Protein AF-A0A4D6L1R6-F1 (afdb_monomer_lite)

Secondary structure (DSSP, 8-state):
----SS--PPP-HHHHHHHHHHHTT---SSS-----SS-----HHHHHHTTEEEETTEEEE---S-HHHHHHHHHHHHHHHHHHHHHHHHHHHHHHHHHHHHHHHHHHHHHHHHHHHHHHHHHHHHHHHHHHHHHHHT-

Organism: Vigna unguiculata (NCBI:txid3917)

Sequence (139 aa):
MLRSKGGDAPLPYGILITRIMQYSGVDLSVDASTTIGLRQQFSTNSLKKLNIVNVNGVWQHAHANEHDQDMQITMHGLEHMDGRMQQIEENVHRVEQNVHRMEENFSHLTIDMNRRFDEVNFNVNEILHKLDNIQHSSH

Structure (mmCIF, N/CA/C/O backbone):
data_AF-A0A4D6L1R6-F1
#
_entry.id   AF-A0A4D6L1R6-F1
#
loop_
_atom_site.group_PDB
_atom_site.id
_atom_site.type_symbol
_atom_site.label_atom_id
_atom_site.label_alt_id
_atom_site.label_comp_id
_atom_site.label_asym_id
_atom_site.label_entity_id
_atom_site.label_seq_id
_atom_site.pdbx_PDB_ins_code
_atom_site.Cartn_x
_atom_site.Cartn_y
_atom_site.Cartn_z
_atom_site.occupancy
_atom_site.B_iso_or_equiv
_atom_site.auth_seq_id
_atom_site.auth_comp_id
_atom_site.auth_asym_id
_atom_site.auth_atom_id
_atom_site.pdbx_PDB_model_num
ATOM 1 N N . MET A 1 1 ? 23.065 -12.913 -26.951 1.00 36.59 1 MET A N 1
ATOM 2 C CA . MET A 1 1 ? 23.363 -13.963 -27.952 1.00 36.59 1 MET A CA 1
ATOM 3 C C . MET A 1 1 ? 23.960 -13.302 -29.191 1.00 36.59 1 MET A C 1
ATOM 5 O O . MET A 1 1 ? 23.356 -12.387 -29.721 1.00 36.59 1 MET A O 1
ATOM 9 N N . LEU A 1 2 ? 25.215 -13.627 -29.514 1.00 33.69 2 LEU A N 1
ATOM 10 C CA . LEU A 1 2 ? 25.613 -14.366 -30.731 1.00 33.69 2 LEU A CA 1
ATOM 11 C C . LEU A 1 2 ? 26.122 -13.451 -31.858 1.00 33.69 2 LEU A C 1
ATOM 13 O O . LEU A 1 2 ? 25.349 -12.845 -32.588 1.00 33.69 2 LEU A O 1
ATOM 17 N N . ARG A 1 3 ? 27.450 -13.406 -32.022 1.00 32.56 3 ARG A N 1
ATOM 18 C CA . ARG A 1 3 ? 28.085 -13.032 -33.293 1.00 32.56 3 ARG A CA 1
ATOM 19 C C . ARG A 1 3 ? 27.982 -14.239 -34.226 1.00 32.56 3 ARG A C 1
ATOM 21 O O . ARG A 1 3 ? 28.414 -15.326 -33.838 1.00 32.56 3 ARG A O 1
ATOM 28 N N . SER A 1 4 ? 27.439 -14.071 -35.430 1.00 38.44 4 SER A N 1
ATOM 29 C CA . SER A 1 4 ? 27.563 -15.092 -36.471 1.00 38.44 4 SER A CA 1
ATOM 30 C C . SER A 1 4 ? 29.025 -15.161 -36.900 1.00 38.44 4 SER A C 1
ATOM 32 O O . SER A 1 4 ? 29.608 -14.207 -37.413 1.00 38.44 4 SER A O 1
ATOM 34 N N . LYS A 1 5 ? 29.639 -16.297 -36.591 1.00 46.66 5 LYS A N 1
ATOM 35 C CA . LYS A 1 5 ? 31.017 -16.626 -36.926 1.00 46.66 5 LYS A CA 1
ATOM 36 C C . LYS A 1 5 ? 31.056 -16.939 -38.428 1.00 46.66 5 LYS A C 1
ATOM 38 O O . LYS A 1 5 ? 30.717 -18.045 -38.824 1.00 46.66 5 LYS A O 1
ATOM 43 N N . GLY A 1 6 ? 31.441 -15.957 -39.240 1.00 51.19 6 GLY A N 1
ATOM 44 C CA . GLY A 1 6 ? 31.724 -16.133 -40.667 1.00 51.19 6 GLY A CA 1
ATOM 45 C C . GLY A 1 6 ? 30.634 -15.600 -41.597 1.00 51.19 6 GLY A C 1
ATOM 46 O O . GLY A 1 6 ? 29.503 -16.074 -41.577 1.00 51.19 6 GLY A O 1
ATOM 47 N N . GLY A 1 7 ? 31.016 -14.642 -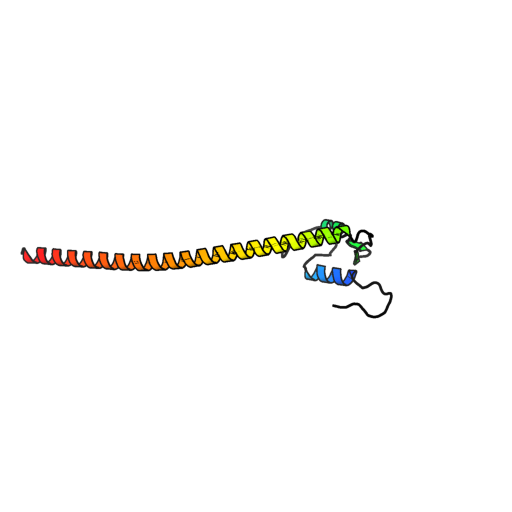42.440 1.00 40.47 7 GLY A N 1
ATOM 48 C CA . GLY A 1 7 ? 30.218 -14.132 -43.552 1.00 40.47 7 GLY A CA 1
ATOM 49 C C . GLY A 1 7 ? 29.990 -12.628 -43.454 1.00 40.47 7 GLY A C 1
ATOM 50 O O . GLY A 1 7 ? 29.364 -12.171 -42.503 1.00 40.47 7 GLY A O 1
ATOM 51 N N . ASP A 1 8 ? 30.456 -11.891 -44.465 1.00 45.09 8 ASP A N 1
ATOM 52 C CA . ASP A 1 8 ? 30.180 -10.469 -44.759 1.00 45.09 8 ASP A CA 1
ATOM 53 C C . ASP A 1 8 ? 28.687 -10.204 -45.076 1.00 45.09 8 ASP A C 1
ATOM 55 O O . ASP A 1 8 ? 28.325 -9.442 -45.970 1.00 45.09 8 ASP A O 1
ATOM 59 N N . ALA A 1 9 ? 27.775 -10.865 -44.366 1.00 45.84 9 ALA A N 1
ATOM 60 C CA . ALA A 1 9 ? 26.362 -10.546 -44.409 1.00 45.84 9 ALA A CA 1
ATOM 61 C C . ALA A 1 9 ? 26.090 -9.480 -43.338 1.00 45.84 9 ALA A C 1
ATOM 63 O O . ALA A 1 9 ? 26.457 -9.700 -42.177 1.00 45.84 9 ALA A O 1
ATOM 64 N N . PRO A 1 10 ? 25.450 -8.342 -43.677 1.00 47.75 10 PRO A N 1
ATOM 65 C CA . PRO A 1 10 ? 25.035 -7.378 -42.673 1.00 47.75 10 PRO A CA 1
ATOM 66 C C . PRO A 1 10 ? 24.168 -8.117 -41.660 1.00 47.75 10 PRO A C 1
ATOM 68 O O . PRO A 1 10 ? 23.144 -8.715 -42.003 1.00 47.75 10 PRO A O 1
ATOM 71 N N . LEU A 1 11 ? 24.638 -8.137 -40.413 1.00 49.25 11 LEU A N 1
ATOM 72 C CA . LEU A 1 11 ? 23.922 -8.733 -39.295 1.00 49.25 11 LEU A CA 1
ATOM 73 C C . LEU A 1 11 ? 22.481 -8.203 -39.334 1.00 49.25 11 LEU A C 1
ATOM 75 O O . LEU A 1 11 ? 22.288 -6.999 -39.532 1.00 49.25 11 LEU A O 1
ATOM 79 N N . PRO A 1 12 ? 21.461 -9.068 -39.190 1.00 56.66 12 PRO A N 1
ATOM 80 C CA . PRO A 1 12 ? 20.067 -8.730 -39.460 1.00 56.66 12 PRO A CA 1
ATOM 81 C C . PRO A 1 12 ? 19.473 -7.923 -38.299 1.00 56.66 12 PRO A C 1
ATOM 83 O O . PRO A 1 12 ? 18.382 -8.212 -37.809 1.00 56.66 12 PRO A O 1
ATOM 86 N N . TYR A 1 13 ? 20.204 -6.910 -37.830 1.00 54.31 13 TYR A N 1
ATOM 87 C CA . TYR A 1 13 ? 19.809 -6.000 -36.770 1.00 54.31 13 TYR A CA 1
ATOM 88 C C . TYR A 1 13 ? 18.456 -5.381 -37.083 1.00 54.31 13 TYR A C 1
ATOM 90 O O . TYR A 1 13 ? 17.628 -5.313 -36.191 1.00 54.31 13 TYR A O 1
ATOM 98 N N . GLY A 1 14 ? 18.168 -5.054 -38.347 1.00 57.28 14 GLY A N 1
ATOM 99 C CA . GLY A 1 14 ? 16.843 -4.565 -38.732 1.00 57.28 14 GLY A CA 1
ATOM 100 C C . GLY A 1 14 ? 15.715 -5.553 -38.418 1.00 57.28 14 GLY A C 1
ATOM 101 O O . GLY A 1 14 ? 14.673 -5.156 -37.904 1.00 57.28 14 GLY A O 1
ATOM 102 N N . ILE A 1 15 ? 15.934 -6.856 -38.619 1.00 59.12 15 ILE A N 1
ATOM 103 C CA . ILE A 1 15 ? 14.951 -7.902 -38.287 1.00 59.12 15 ILE A CA 1
ATOM 104 C C . ILE A 1 15 ? 14.856 -8.094 -36.770 1.00 59.12 15 ILE A C 1
ATOM 106 O O . ILE A 1 15 ? 13.754 -8.217 -36.237 1.00 59.12 15 ILE A O 1
ATOM 110 N N . LEU A 1 16 ? 15.991 -8.094 -36.066 1.00 61.84 16 LEU A N 1
ATOM 111 C CA . LEU A 1 16 ? 16.026 -8.239 -34.609 1.00 61.84 16 LEU A CA 1
ATOM 112 C C . LEU A 1 16 ? 15.333 -7.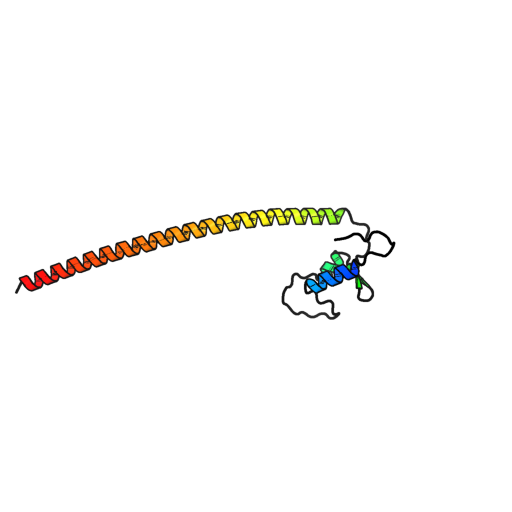059 -33.912 1.00 61.84 16 LEU A C 1
ATOM 114 O O . LEU A 1 16 ? 14.493 -7.267 -33.043 1.00 61.84 16 LEU A O 1
ATOM 118 N N . ILE A 1 17 ? 15.634 -5.835 -34.343 1.00 63.53 17 ILE A N 1
ATOM 119 C CA . ILE A 1 17 ? 15.022 -4.594 -33.866 1.00 63.53 17 ILE A CA 1
ATOM 120 C C . ILE A 1 17 ? 13.519 -4.619 -34.152 1.00 63.53 17 ILE A C 1
ATOM 122 O O . ILE A 1 17 ? 12.731 -4.381 -33.245 1.00 63.53 17 ILE A O 1
ATOM 126 N N . THR A 1 18 ? 13.111 -5.008 -35.365 1.00 59.59 18 THR A N 1
ATOM 127 C CA . THR A 1 18 ? 11.691 -5.159 -35.728 1.00 59.59 18 THR A CA 1
ATOM 128 C C . THR A 1 18 ? 10.978 -6.163 -34.815 1.00 59.59 18 THR A C 1
ATOM 130 O O . THR A 1 18 ? 9.875 -5.895 -34.345 1.00 59.59 18 THR A O 1
ATOM 133 N N . ARG A 1 19 ? 11.608 -7.304 -34.508 1.00 56.22 19 ARG A N 1
ATOM 134 C CA . ARG A 1 19 ? 11.045 -8.323 -33.606 1.00 56.22 19 ARG A CA 1
ATOM 135 C C . ARG A 1 19 ? 10.954 -7.852 -32.157 1.00 56.22 19 ARG A C 1
ATOM 137 O O . ARG A 1 19 ? 9.948 -8.132 -31.514 1.00 56.22 19 ARG A O 1
ATOM 144 N N . ILE A 1 20 ? 11.960 -7.133 -31.659 1.00 64.31 20 ILE A N 1
ATOM 145 C CA . ILE A 1 20 ? 11.933 -6.529 -30.319 1.00 64.31 20 ILE A CA 1
ATOM 146 C C . ILE A 1 20 ? 10.820 -5.477 -30.251 1.00 64.31 20 ILE A C 1
ATOM 148 O O . ILE A 1 20 ? 10.029 -5.500 -29.320 1.00 64.31 20 ILE A O 1
ATOM 152 N N . MET A 1 21 ? 10.689 -4.623 -31.269 1.00 63.38 21 MET A N 1
ATOM 153 C CA . MET A 1 21 ? 9.622 -3.620 -31.361 1.00 63.38 21 MET A CA 1
ATOM 154 C C . MET A 1 21 ? 8.225 -4.255 -31.366 1.00 63.38 21 MET A C 1
ATOM 156 O O . MET A 1 21 ? 7.365 -3.827 -30.600 1.00 63.38 21 MET A O 1
ATOM 160 N N . GLN A 1 22 ? 8.011 -5.310 -32.159 1.00 60.31 22 GLN A N 1
ATOM 161 C CA . GLN A 1 22 ? 6.756 -6.073 -32.160 1.00 60.31 22 GLN A CA 1
ATOM 162 C C . GLN A 1 22 ? 6.474 -6.721 -30.798 1.00 60.31 22 GLN A C 1
ATOM 164 O O . GLN A 1 22 ? 5.350 -6.654 -30.309 1.00 60.31 22 GLN A O 1
ATOM 169 N N . TYR A 1 23 ? 7.490 -7.320 -30.166 1.00 59.28 23 TYR A N 1
ATOM 170 C CA . TYR A 1 23 ? 7.371 -7.908 -28.829 1.00 59.28 23 TYR A CA 1
ATOM 171 C C . TYR A 1 23 ? 7.029 -6.853 -27.764 1.00 59.28 23 TYR A C 1
ATOM 173 O O . TYR A 1 23 ? 6.230 -7.111 -26.869 1.00 59.28 23 TYR A O 1
ATOM 181 N N . SER A 1 24 ? 7.574 -5.643 -27.894 1.00 53.34 24 SER A N 1
ATOM 182 C CA . SER A 1 24 ? 7.280 -4.491 -27.035 1.00 53.34 24 SER A CA 1
ATOM 183 C C . SER A 1 24 ? 5.959 -3.780 -27.371 1.00 53.34 24 SER A C 1
ATOM 185 O O . SER A 1 24 ? 5.670 -2.740 -26.783 1.00 53.34 24 SER A O 1
ATOM 187 N N . GLY A 1 25 ? 5.150 -4.315 -28.295 1.00 52.91 25 GLY A N 1
ATOM 188 C CA . GLY A 1 25 ? 3.828 -3.776 -28.632 1.00 52.91 25 GLY A CA 1
ATOM 189 C C . GLY A 1 25 ? 3.853 -2.502 -29.482 1.00 52.91 25 GLY A C 1
ATOM 190 O O . GLY A 1 25 ? 2.876 -1.755 -29.492 1.00 52.91 25 GLY A O 1
ATOM 191 N N . VAL A 1 26 ? 4.960 -2.227 -30.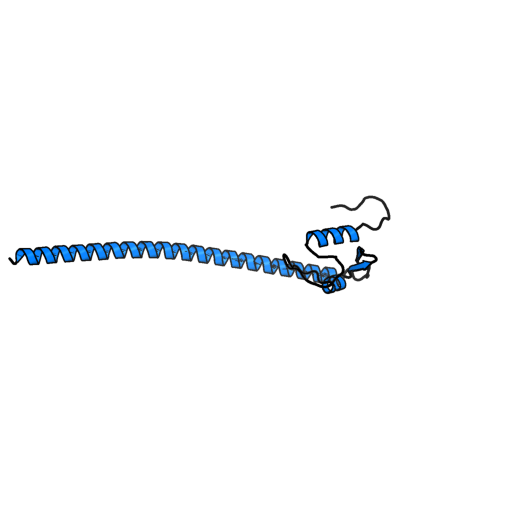178 1.00 57.00 26 VAL A N 1
ATOM 192 C CA . VAL A 1 26 ? 5.044 -1.126 -31.145 1.00 57.00 26 VAL A CA 1
ATOM 193 C C . VAL A 1 26 ? 4.281 -1.532 -32.404 1.00 57.00 26 VAL A C 1
ATOM 195 O O . VAL A 1 26 ? 4.673 -2.471 -33.098 1.00 57.00 26 VAL A O 1
ATOM 198 N N . ASP A 1 27 ? 3.196 -0.818 -32.700 1.00 54.94 27 ASP A N 1
ATOM 199 C CA . ASP A 1 27 ? 2.464 -0.978 -33.954 1.00 54.94 27 ASP A CA 1
ATOM 200 C C . ASP A 1 27 ? 3.281 -0.371 -35.102 1.00 54.94 27 ASP A C 1
ATOM 202 O O . ASP A 1 27 ? 3.540 0.833 -35.143 1.00 54.94 27 ASP A O 1
ATOM 206 N N . LEU A 1 28 ? 3.758 -1.242 -35.991 1.00 59.44 28 LEU A N 1
ATOM 207 C CA . LEU A 1 28 ? 4.570 -0.891 -37.157 1.00 59.44 28 LEU A CA 1
ATOM 208 C C . LEU A 1 28 ? 3.719 -0.752 -38.423 1.00 59.44 28 LEU A C 1
ATOM 210 O O . LEU A 1 28 ? 4.277 -0.536 -39.503 1.00 59.44 28 LEU A O 1
ATOM 214 N N . SER A 1 29 ? 2.395 -0.915 -38.315 1.00 53.47 29 SER A N 1
ATOM 215 C CA . SER A 1 29 ? 1.502 -0.627 -39.424 1.00 53.47 29 SER A CA 1
ATOM 216 C C . SER A 1 29 ? 1.558 0.873 -39.704 1.00 53.47 29 SER A C 1
ATOM 218 O O . SER A 1 29 ? 1.486 1.720 -38.813 1.00 53.47 29 SER A O 1
ATOM 220 N N . VAL A 1 30 ? 1.829 1.203 -40.961 1.00 52.31 30 VAL A N 1
ATOM 221 C CA . VAL A 1 30 ? 1.896 2.582 -41.430 1.00 52.31 30 VAL A CA 1
ATOM 222 C C . VAL A 1 30 ? 0.468 3.114 -41.459 1.00 52.31 30 VAL A C 1
ATOM 224 O O . VAL A 1 30 ? -0.162 3.091 -42.505 1.00 52.31 30 VAL A O 1
ATOM 227 N N . ASP A 1 31 ? -0.056 3.546 -40.315 1.00 39.53 31 ASP A N 1
ATOM 228 C CA . ASP A 1 31 ? -0.928 4.711 -40.259 1.00 39.53 31 ASP A CA 1
ATOM 229 C C . ASP A 1 31 ? -1.064 5.272 -38.841 1.00 39.53 31 ASP A C 1
ATOM 231 O O . ASP A 1 31 ? -1.080 4.575 -37.826 1.00 39.53 31 ASP A O 1
ATOM 235 N N . ALA A 1 32 ? -1.112 6.592 -38.774 1.00 48.69 32 ALA A N 1
ATOM 236 C CA . ALA A 1 32 ? -1.054 7.349 -37.543 1.00 48.69 32 ALA A CA 1
ATOM 237 C C . ALA A 1 32 ? -2.399 7.343 -36.790 1.00 48.69 32 ALA A C 1
ATOM 239 O O . ALA A 1 32 ? -3.119 8.328 -36.863 1.00 48.69 32 ALA A O 1
ATOM 240 N N . SER A 1 33 ? -2.719 6.315 -35.992 1.00 38.59 33 SER A N 1
ATOM 241 C CA . SER A 1 33 ? -3.638 6.478 -34.843 1.00 38.59 33 SER A CA 1
ATOM 242 C C . SER A 1 33 ? -3.676 5.279 -33.877 1.00 38.59 33 SER A C 1
ATOM 244 O O . SER A 1 33 ? -4.385 4.306 -34.084 1.00 38.59 33 SER A O 1
ATOM 246 N N . THR A 1 34 ? -2.968 5.423 -32.757 1.00 46.81 34 THR A N 1
ATOM 247 C CA . THR A 1 34 ? -3.425 5.142 -31.378 1.00 46.81 34 THR A CA 1
ATOM 248 C C . THR A 1 34 ? -4.344 3.931 -31.082 1.00 46.81 34 THR A C 1
ATOM 250 O O . THR A 1 34 ? -5.552 4.073 -31.173 1.00 46.81 34 THR A O 1
ATOM 253 N N . THR A 1 35 ? -3.812 2.897 -30.406 1.00 38.00 35 THR A N 1
ATOM 254 C CA . THR A 1 35 ? -4.494 2.113 -29.328 1.00 38.00 35 THR A CA 1
ATOM 255 C C . THR A 1 35 ? -3.429 1.430 -28.445 1.00 38.00 35 THR A C 1
ATOM 257 O O . THR A 1 35 ? -2.798 0.477 -28.870 1.00 38.00 35 THR A O 1
ATOM 260 N N . ILE A 1 36 ? -2.901 2.058 -27.383 1.00 46.66 36 ILE A N 1
ATOM 261 C CA . ILE A 1 36 ? -3.327 1.982 -25.959 1.00 46.66 36 ILE A CA 1
ATOM 262 C C . ILE A 1 36 ? -3.302 0.546 -25.393 1.00 46.66 36 ILE A C 1
ATOM 264 O O . ILE A 1 36 ? -4.163 -0.261 -25.710 1.00 46.66 36 ILE A O 1
ATOM 268 N N . GLY A 1 37 ? -2.333 0.281 -24.503 1.00 38.22 37 GLY A N 1
ATOM 269 C CA . GLY A 1 37 ? -2.253 -0.932 -23.675 1.00 38.22 37 GLY A CA 1
ATOM 270 C C . GLY A 1 37 ? -0.996 -0.997 -22.794 1.00 38.22 37 GLY A C 1
ATOM 271 O O . GLY A 1 37 ? -1.105 -1.097 -21.581 1.00 38.22 37 GLY A O 1
ATOM 272 N N . LEU A 1 38 ? 0.199 -0.836 -23.376 1.00 40.38 38 LEU A N 1
ATOM 273 C CA . LEU A 1 38 ? 1.489 -0.822 -22.657 1.00 40.38 38 LEU A CA 1
ATOM 274 C C . LEU A 1 38 ? 2.439 0.207 -23.294 1.00 40.38 38 LEU A C 1
ATOM 276 O O . LEU A 1 38 ? 3.460 -0.112 -23.892 1.00 40.38 38 LEU A O 1
ATOM 280 N N . ARG A 1 39 ? 2.049 1.483 -23.238 1.00 41.97 39 ARG A N 1
ATOM 281 C CA . ARG A 1 39 ? 2.745 2.603 -23.893 1.00 41.97 39 ARG A CA 1
ATOM 282 C C . ARG A 1 39 ? 4.052 2.985 -23.170 1.00 41.97 39 ARG A C 1
ATOM 284 O O . ARG A 1 39 ? 4.127 4.066 -22.596 1.00 41.97 39 ARG A O 1
ATOM 291 N N . GLN A 1 40 ? 5.107 2.175 -23.265 1.00 45.72 40 GLN A N 1
ATOM 292 C CA . GLN A 1 40 ? 6.471 2.725 -23.263 1.00 45.72 40 GLN A CA 1
ATOM 293 C C . GLN A 1 40 ? 6.797 3.136 -24.704 1.00 45.72 40 GLN A C 1
ATOM 295 O O . GLN A 1 40 ? 7.173 2.337 -25.555 1.00 45.72 40 GLN A O 1
ATOM 300 N N . GLN A 1 41 ? 6.479 4.394 -25.008 1.00 48.09 41 GLN A N 1
ATOM 301 C CA . GLN A 1 41 ? 6.385 4.927 -26.363 1.00 48.09 41 GLN A CA 1
ATOM 302 C C . GLN A 1 41 ? 7.764 5.144 -27.002 1.00 48.09 41 GLN A C 1
ATOM 304 O O . GLN A 1 41 ? 8.383 6.193 -26.818 1.00 48.09 41 GLN A O 1
ATOM 309 N N . PHE A 1 42 ? 8.196 4.230 -27.868 1.00 51.00 42 PHE A N 1
ATOM 310 C CA . PHE A 1 42 ? 9.126 4.596 -28.935 1.00 51.00 42 PHE A CA 1
ATOM 311 C C . PHE A 1 42 ? 8.340 5.325 -30.030 1.00 51.00 42 PHE A C 1
ATOM 313 O O . PHE A 1 42 ? 7.839 4.728 -30.976 1.00 51.00 42 PHE A O 1
ATOM 320 N N . SER A 1 43 ? 8.170 6.639 -29.867 1.00 58.97 43 SER A N 1
ATOM 321 C CA . SER A 1 43 ? 7.656 7.506 -30.932 1.00 58.97 43 SER A CA 1
ATOM 322 C C . SER A 1 43 ? 8.589 7.440 -32.146 1.00 58.97 43 SER A C 1
ATOM 324 O O . SER A 1 43 ? 9.801 7.316 -31.982 1.00 58.97 43 SER A O 1
ATOM 326 N N . THR A 1 44 ? 8.070 7.628 -33.362 1.00 58.31 44 THR A N 1
ATOM 327 C CA . THR A 1 44 ? 8.898 7.851 -34.564 1.00 58.31 44 THR A CA 1
ATOM 328 C C . THR A 1 44 ? 9.916 8.981 -34.368 1.00 58.31 44 THR A C 1
ATOM 330 O O . THR A 1 44 ? 11.006 8.935 -34.931 1.00 58.31 44 THR A O 1
ATOM 333 N N . ASN A 1 45 ? 9.614 9.956 -33.505 1.00 56.03 45 ASN A N 1
ATOM 334 C CA . ASN A 1 45 ? 10.552 11.002 -33.101 1.00 56.03 45 ASN A CA 1
ATOM 335 C C . ASN A 1 45 ? 11.692 10.465 -32.222 1.00 56.03 45 ASN A C 1
ATOM 337 O O . ASN A 1 45 ? 12.835 10.881 -32.387 1.00 56.03 45 ASN A O 1
ATOM 341 N N . SER A 1 46 ? 11.407 9.522 -31.321 1.00 60.72 46 SER A N 1
ATOM 342 C CA . SER A 1 46 ? 12.426 8.808 -30.539 1.00 60.72 46 SER A CA 1
ATOM 343 C C . SER A 1 46 ? 13.280 7.906 -31.435 1.00 60.72 46 SER A C 1
ATOM 345 O O . SER A 1 46 ? 14.486 7.825 -31.239 1.00 60.72 46 SER A O 1
ATOM 347 N N . LEU A 1 47 ? 12.682 7.289 -32.460 1.00 64.56 47 LEU A N 1
ATOM 348 C CA . LEU A 1 47 ? 13.404 6.470 -33.440 1.00 64.56 47 LEU A CA 1
ATOM 349 C C . LEU A 1 47 ? 14.346 7.306 -34.312 1.00 64.56 47 LEU A C 1
ATOM 351 O O . LEU A 1 47 ? 15.490 6.914 -34.510 1.00 64.56 47 LEU A O 1
ATOM 355 N N . LYS A 1 48 ? 13.913 8.497 -34.747 1.00 63.50 48 LYS A N 1
ATOM 356 C CA . LYS A 1 48 ? 14.785 9.460 -35.440 1.00 63.50 48 LYS A CA 1
ATOM 357 C C . LYS A 1 48 ? 15.961 9.910 -34.572 1.00 63.50 48 LYS A C 1
ATOM 359 O O . LYS A 1 48 ? 17.067 10.010 -35.086 1.00 63.50 48 LYS A O 1
ATOM 364 N N . LYS A 1 49 ? 15.743 10.143 -33.269 1.00 61.81 49 LYS A N 1
ATOM 365 C CA . LYS A 1 49 ? 16.825 10.468 -32.317 1.00 61.81 49 LYS A CA 1
ATOM 366 C C . LYS A 1 49 ? 17.840 9.333 -32.163 1.00 61.81 49 LYS A C 1
ATOM 368 O O . LYS A 1 49 ? 19.010 9.607 -31.966 1.00 61.81 49 LYS A O 1
ATOM 373 N N . LEU A 1 50 ? 17.398 8.083 -32.289 1.00 62.97 50 LEU A N 1
ATOM 374 C CA . LEU A 1 50 ? 18.258 6.894 -32.291 1.00 62.97 50 LEU A CA 1
ATOM 375 C C . LEU A 1 50 ? 18.824 6.566 -33.684 1.00 62.97 50 LEU A C 1
ATOM 377 O O . LEU A 1 50 ? 19.351 5.479 -33.893 1.00 62.97 50 LEU A O 1
ATOM 381 N N . ASN A 1 51 ? 18.661 7.471 -34.653 1.00 66.88 51 ASN A N 1
ATOM 382 C CA . ASN A 1 51 ? 19.077 7.300 -36.041 1.00 66.88 51 ASN A CA 1
ATOM 383 C C . ASN A 1 51 ? 18.514 6.034 -36.723 1.00 66.88 51 ASN A C 1
ATOM 385 O O . ASN A 1 51 ? 19.140 5.450 -37.607 1.00 66.88 51 ASN A O 1
ATOM 389 N N . ILE A 1 52 ? 17.321 5.593 -36.315 1.00 69.06 52 ILE A N 1
ATOM 390 C CA . ILE A 1 52 ? 16.628 4.438 -36.889 1.00 69.06 52 ILE A CA 1
ATOM 391 C C . ILE A 1 52 ? 15.638 4.938 -37.945 1.00 69.06 52 ILE A C 1
ATOM 393 O O . ILE A 1 52 ? 14.697 5.677 -37.647 1.00 69.06 52 ILE A O 1
ATOM 397 N N . VAL A 1 53 ? 15.842 4.518 -39.191 1.00 70.31 53 VAL A N 1
ATOM 398 C CA . VAL A 1 53 ? 15.078 4.932 -40.373 1.00 70.31 53 VAL A CA 1
ATOM 399 C C . VAL A 1 53 ? 14.373 3.743 -41.016 1.00 70.31 53 VAL A C 1
ATOM 401 O O . VAL A 1 53 ? 14.884 2.628 -41.006 1.00 70.31 53 VAL A O 1
ATOM 404 N N . ASN A 1 54 ? 13.186 3.961 -41.579 1.00 64.56 54 ASN A N 1
ATOM 405 C CA . ASN A 1 54 ? 12.472 2.924 -42.319 1.00 64.56 54 ASN A CA 1
ATOM 406 C C . ASN A 1 54 ? 12.912 2.949 -43.787 1.00 64.56 54 ASN A C 1
ATOM 408 O O . ASN A 1 54 ? 12.716 3.952 -44.473 1.00 64.56 54 ASN A O 1
ATOM 412 N N . VAL A 1 55 ? 13.494 1.848 -44.258 1.00 65.25 55 VAL A N 1
ATOM 413 C CA . VAL A 1 55 ? 13.886 1.648 -45.654 1.00 65.25 55 VAL A CA 1
ATOM 414 C C . VAL A 1 55 ? 13.153 0.415 -46.170 1.00 65.25 55 VAL A C 1
ATOM 416 O O . VAL A 1 55 ? 13.402 -0.702 -45.717 1.00 65.25 55 VAL A O 1
ATOM 419 N N . ASN A 1 56 ? 12.236 0.613 -47.120 1.00 63.50 56 ASN A N 1
ATOM 420 C CA . ASN A 1 56 ? 11.444 -0.451 -47.754 1.00 63.50 56 ASN A CA 1
ATOM 421 C C . ASN A 1 56 ? 10.655 -1.332 -46.763 1.00 63.50 56 ASN A C 1
ATOM 423 O O . ASN A 1 56 ? 10.577 -2.547 -46.930 1.00 63.50 56 ASN A O 1
ATOM 427 N N . GLY A 1 57 ? 10.089 -0.736 -45.710 1.00 61.09 57 GLY A N 1
ATOM 428 C CA . GLY A 1 57 ? 9.341 -1.463 -44.678 1.00 61.09 57 GLY A CA 1
ATOM 429 C C . GLY A 1 57 ? 10.222 -2.116 -43.609 1.00 61.09 57 GLY A C 1
ATOM 430 O O . GLY A 1 57 ? 9.694 -2.735 -42.688 1.00 61.09 57 GLY A O 1
ATOM 431 N N . VAL A 1 58 ? 11.547 -1.962 -43.693 1.00 55.47 58 VAL A N 1
ATOM 432 C CA . VAL A 1 58 ? 12.513 -2.495 -42.726 1.00 55.47 58 VAL A CA 1
ATOM 433 C C . VAL A 1 58 ? 13.178 -1.339 -41.988 1.00 55.47 58 VAL A C 1
ATOM 435 O O . VAL A 1 58 ? 13.768 -0.453 -42.602 1.00 55.47 58 VAL A O 1
ATOM 438 N N . TRP A 1 59 ? 13.113 -1.350 -40.658 1.00 65.81 59 TRP A N 1
ATOM 439 C CA . TRP A 1 59 ? 13.799 -0.357 -39.834 1.00 65.81 59 TRP A CA 1
ATOM 440 C C . TRP A 1 59 ? 15.298 -0.663 -39.756 1.00 65.81 59 TRP A C 1
ATOM 442 O O . TRP A 1 59 ? 15.695 -1.775 -39.411 1.00 65.81 59 TRP A O 1
ATOM 452 N N . GLN A 1 60 ? 16.131 0.316 -40.097 1.00 64.94 60 GLN A N 1
ATOM 453 C CA . GLN A 1 60 ? 17.588 0.218 -40.163 1.00 64.94 60 GLN A CA 1
ATOM 454 C C . GLN A 1 60 ? 18.220 1.356 -39.364 1.00 64.94 60 GLN A C 1
ATOM 456 O O . GLN A 1 60 ? 17.722 2.477 -39.381 1.00 64.94 60 GLN A O 1
ATOM 461 N N . HIS A 1 61 ? 19.326 1.083 -38.677 1.00 68.38 61 HIS A N 1
ATOM 462 C CA . HIS A 1 61 ? 20.117 2.119 -38.019 1.00 68.38 61 HIS A CA 1
ATOM 463 C C . HIS A 1 61 ? 21.017 2.776 -39.070 1.00 68.38 61 HIS A C 1
ATOM 465 O O . HIS A 1 61 ? 21.898 2.114 -39.623 1.00 68.38 61 HIS A O 1
ATOM 471 N N . ALA A 1 62 ? 20.796 4.050 -39.387 1.00 61.34 62 ALA A N 1
ATOM 472 C CA . ALA A 1 62 ? 21.676 4.769 -40.294 1.00 61.34 62 ALA A CA 1
ATOM 473 C C . ALA A 1 62 ? 23.056 4.895 -39.627 1.00 61.34 62 ALA A C 1
ATOM 475 O O . ALA A 1 62 ? 23.183 5.257 -38.456 1.00 61.34 62 ALA A O 1
ATOM 476 N N . HIS A 1 63 ? 24.113 4.508 -40.335 1.00 59.56 63 HIS A N 1
ATOM 477 C CA . HIS A 1 63 ? 25.476 4.661 -39.838 1.00 59.56 63 HIS A CA 1
ATOM 478 C C . HIS A 1 63 ? 25.843 6.150 -39.869 1.00 59.56 63 HIS A C 1
ATOM 480 O O . HIS A 1 63 ? 26.255 6.668 -40.903 1.00 59.56 63 HIS A O 1
ATOM 486 N N . ALA A 1 64 ? 25.680 6.839 -38.739 1.00 49.41 64 ALA A N 1
ATOM 487 C CA . ALA A 1 64 ? 26.351 8.105 -38.472 1.00 49.41 64 ALA A CA 1
ATOM 488 C C . ALA A 1 64 ? 27.474 7.839 -37.469 1.00 49.41 64 ALA A C 1
ATOM 490 O O . ALA A 1 64 ? 27.286 7.190 -36.440 1.00 49.41 64 ALA A O 1
ATOM 491 N N . ASN A 1 65 ? 28.662 8.290 -37.837 1.00 51.09 65 ASN A N 1
ATOM 492 C CA . ASN A 1 65 ? 29.947 7.991 -37.223 1.00 51.09 65 ASN A CA 1
ATOM 493 C C . ASN A 1 65 ? 30.177 8.814 -35.930 1.00 51.09 65 ASN A C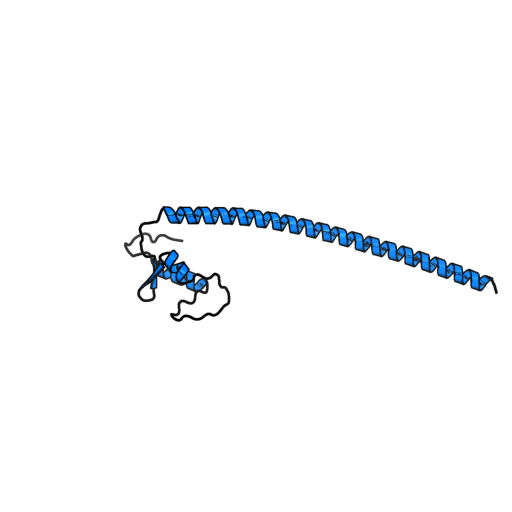 1
ATOM 495 O O . ASN A 1 65 ? 31.228 9.421 -35.765 1.00 51.09 65 ASN A O 1
ATOM 499 N N . GLU A 1 66 ? 29.190 8.858 -35.028 1.00 51.28 66 GLU A N 1
ATOM 500 C CA . GLU A 1 66 ? 29.192 9.653 -33.780 1.00 51.28 66 GLU A CA 1
ATOM 501 C C . GLU A 1 66 ? 29.090 8.754 -32.528 1.00 51.28 66 GLU A C 1
ATOM 503 O O . GLU A 1 66 ? 28.443 9.077 -31.538 1.00 51.28 66 GLU A O 1
ATOM 508 N N . HIS A 1 67 ? 29.701 7.567 -32.572 1.00 52.41 67 HIS A N 1
ATOM 509 C CA . HIS A 1 67 ? 29.499 6.523 -31.559 1.00 52.41 67 HIS A CA 1
ATOM 510 C C . HIS A 1 67 ? 30.099 6.804 -30.172 1.00 52.41 67 HIS A C 1
ATOM 512 O O . HIS A 1 67 ? 29.712 6.124 -29.227 1.00 52.41 67 HIS A O 1
ATOM 518 N N . ASP A 1 68 ? 30.978 7.793 -30.006 1.00 51.38 68 ASP A N 1
ATOM 519 C CA . ASP A 1 68 ? 31.701 7.953 -28.735 1.00 51.38 68 ASP A CA 1
ATOM 520 C C . ASP A 1 68 ? 31.031 8.926 -27.746 1.00 51.38 68 ASP A C 1
ATOM 522 O O . ASP A 1 68 ? 31.131 8.725 -26.537 1.00 51.38 68 ASP A O 1
ATOM 526 N N . GLN A 1 69 ? 30.298 9.947 -28.213 1.00 49.25 69 GLN A N 1
ATOM 527 C CA . GLN A 1 69 ? 29.677 10.943 -27.318 1.00 49.25 69 GLN A CA 1
ATOM 528 C C . GLN A 1 69 ? 28.296 10.506 -26.803 1.00 49.25 69 GLN A C 1
ATOM 530 O O . GLN A 1 69 ? 28.007 10.647 -25.613 1.00 49.25 69 GLN A O 1
ATOM 535 N N . ASP A 1 70 ? 27.469 9.886 -27.648 1.00 51.59 70 ASP A N 1
ATOM 536 C CA . ASP A 1 70 ? 26.121 9.445 -27.257 1.00 51.59 70 ASP A CA 1
ATOM 537 C C . ASP A 1 70 ? 26.133 8.219 -26.333 1.00 51.59 70 ASP A C 1
ATOM 539 O O . ASP A 1 70 ? 25.272 8.081 -25.455 1.00 51.59 70 ASP A O 1
ATOM 543 N N . MET A 1 71 ? 27.135 7.342 -26.460 1.00 52.44 71 MET A N 1
ATOM 544 C CA . MET A 1 71 ? 27.292 6.197 -25.557 1.00 52.44 71 MET A CA 1
ATOM 545 C C . MET A 1 71 ? 27.629 6.657 -24.133 1.00 52.44 71 MET A C 1
ATOM 547 O O . MET A 1 71 ? 27.130 6.078 -23.171 1.00 52.44 71 MET A O 1
ATOM 551 N N . GLN A 1 72 ? 28.404 7.737 -23.992 1.00 50.22 72 GLN A N 1
ATOM 552 C CA . GLN A 1 72 ? 28.787 8.297 -22.696 1.00 50.22 72 GLN A CA 1
ATOM 553 C C . GLN A 1 72 ? 27.611 9.005 -22.000 1.00 50.22 72 GLN A C 1
ATOM 555 O O . GLN A 1 72 ? 27.408 8.813 -20.801 1.00 50.22 72 GLN A O 1
ATOM 560 N N . ILE A 1 73 ? 26.774 9.736 -22.750 1.00 55.88 73 ILE A N 1
ATOM 561 C CA . ILE A 1 73 ? 25.536 10.348 -22.229 1.00 55.88 73 ILE A CA 1
ATOM 562 C C . ILE A 1 73 ? 24.529 9.267 -21.809 1.00 55.88 73 ILE A C 1
ATOM 564 O O . ILE A 1 73 ? 23.892 9.377 -20.760 1.00 55.88 73 ILE A O 1
ATOM 568 N N . THR A 1 74 ? 24.409 8.194 -22.595 1.00 59.75 74 THR A N 1
ATOM 569 C CA . THR A 1 74 ? 23.500 7.081 -22.287 1.00 59.75 74 THR A CA 1
ATOM 570 C C . THR A 1 74 ? 23.970 6.290 -21.063 1.00 59.75 74 THR A C 1
ATOM 572 O O . THR A 1 74 ? 23.148 5.953 -20.211 1.00 59.75 74 THR A O 1
ATOM 575 N N . MET A 1 75 ? 25.279 6.045 -20.920 1.00 59.47 75 MET A N 1
ATOM 576 C CA . MET A 1 75 ? 25.843 5.351 -19.755 1.00 59.47 75 MET A CA 1
ATOM 577 C C . MET A 1 75 ? 25.671 6.177 -18.472 1.00 59.47 75 MET A C 1
ATOM 579 O O . MET A 1 75 ? 25.154 5.665 -17.485 1.00 59.47 75 MET A O 1
ATOM 583 N N . HIS A 1 76 ? 25.968 7.481 -18.517 1.00 60.84 76 HIS A N 1
ATOM 584 C CA . HIS A 1 76 ? 25.773 8.382 -17.374 1.00 60.84 76 HIS A CA 1
ATOM 585 C C . HIS A 1 76 ? 24.284 8.545 -17.005 1.00 60.84 76 HIS A C 1
ATOM 587 O O . HIS A 1 76 ? 23.929 8.707 -15.836 1.00 60.84 76 HIS A O 1
ATOM 593 N N . GLY A 1 77 ? 23.382 8.496 -17.991 1.00 65.00 77 GLY A N 1
ATOM 594 C CA . GLY A 1 77 ? 21.938 8.478 -17.756 1.00 65.00 77 GLY A CA 1
ATOM 595 C C . GLY A 1 77 ? 21.463 7.194 -17.069 1.00 65.00 77 GLY A C 1
ATOM 596 O O . GLY A 1 77 ? 20.628 7.262 -16.167 1.00 65.00 77 GLY A O 1
ATOM 597 N N . LEU A 1 78 ? 22.010 6.038 -17.461 1.00 66.69 78 LEU A N 1
ATOM 598 C CA . LEU A 1 78 ? 21.713 4.738 -16.852 1.00 66.69 78 LEU A CA 1
ATOM 599 C C . LEU A 1 78 ? 22.243 4.641 -15.415 1.00 66.69 78 LEU A C 1
ATOM 601 O O . LEU A 1 78 ? 21.486 4.240 -14.537 1.00 66.69 78 LEU A O 1
ATOM 605 N N . GLU A 1 79 ? 23.475 5.081 -15.152 1.00 66.88 79 GLU A N 1
ATOM 606 C CA . GLU A 1 79 ? 24.055 5.125 -13.797 1.00 66.88 79 GLU A CA 1
ATOM 607 C C . GLU A 1 79 ? 23.263 6.052 -12.864 1.00 66.88 79 GLU A C 1
ATOM 609 O O . GLU A 1 79 ? 22.984 5.717 -11.713 1.00 66.88 79 GLU A O 1
ATOM 614 N N . HIS A 1 80 ? 22.825 7.208 -13.369 1.00 73.88 80 HIS A N 1
ATOM 615 C CA . HIS A 1 80 ? 21.986 8.119 -12.596 1.00 73.88 80 HIS A CA 1
ATOM 616 C C . HIS A 1 80 ? 20.592 7.533 -12.309 1.00 73.88 80 HIS A C 1
ATOM 618 O O . HIS A 1 80 ? 20.027 7.774 -11.242 1.00 73.88 80 HIS A O 1
ATOM 624 N N . MET A 1 81 ? 20.015 6.762 -13.238 1.00 72.19 81 MET A N 1
ATOM 625 C CA . MET A 1 81 ? 18.754 6.055 -12.991 1.00 72.19 81 MET A CA 1
ATOM 626 C C . MET A 1 81 ? 18.919 4.916 -11.985 1.00 72.19 81 MET A C 1
ATOM 628 O O . MET A 1 81 ? 18.046 4.767 -11.135 1.00 72.19 81 MET A O 1
ATOM 632 N N . ASP A 1 82 ? 20.028 4.178 -12.032 1.00 76.38 82 ASP A N 1
ATOM 633 C CA . ASP A 1 82 ? 20.354 3.127 -11.063 1.00 76.38 82 ASP A CA 1
ATOM 634 C C . ASP A 1 82 ? 20.491 3.702 -9.645 1.00 76.38 82 ASP A C 1
ATOM 636 O O . ASP A 1 82 ? 19.793 3.275 -8.726 1.00 76.38 82 ASP A O 1
ATOM 640 N N . GLY A 1 83 ? 21.256 4.788 -9.479 1.00 81.94 83 GLY A N 1
ATOM 641 C CA . GLY A 1 83 ? 21.373 5.469 -8.184 1.00 81.94 83 GLY A CA 1
ATOM 642 C C . GLY A 1 83 ? 20.033 5.996 -7.653 1.00 81.94 83 GLY A C 1
ATOM 643 O O . GLY A 1 83 ? 19.737 5.894 -6.461 1.00 81.94 83 GLY A O 1
ATOM 644 N N . ARG A 1 84 ? 19.167 6.514 -8.535 1.00 83.06 84 ARG A N 1
ATOM 645 C CA . ARG A 1 84 ? 17.811 6.940 -8.149 1.00 83.06 84 ARG A CA 1
ATOM 646 C C . ARG A 1 84 ? 16.904 5.766 -7.793 1.00 83.06 84 ARG A C 1
ATOM 648 O O . ARG A 1 84 ? 16.074 5.915 -6.901 1.00 83.06 84 ARG A O 1
ATOM 655 N N . MET A 1 85 ? 17.035 4.632 -8.476 1.00 83.00 85 MET A N 1
ATOM 656 C CA . MET A 1 85 ? 16.261 3.426 -8.190 1.00 83.00 85 MET A CA 1
ATOM 657 C C . MET A 1 85 ? 16.643 2.852 -6.826 1.00 83.00 85 MET A C 1
ATOM 659 O O . MET A 1 85 ? 15.754 2.637 -6.009 1.00 83.00 85 MET A O 1
ATOM 663 N N . GLN A 1 86 ? 17.939 2.762 -6.524 1.00 85.00 86 GLN A N 1
ATOM 664 C CA . GLN A 1 86 ? 18.437 2.344 -5.208 1.00 85.00 86 GLN A CA 1
ATOM 665 C C . GLN A 1 86 ? 17.929 3.263 -4.087 1.00 85.00 86 GLN A C 1
ATOM 667 O O . GLN A 1 86 ? 17.459 2.797 -3.051 1.00 85.00 86 GLN A O 1
ATOM 672 N N . GLN A 1 87 ? 17.935 4.582 -4.310 1.00 86.12 87 GLN A N 1
ATOM 673 C CA . GLN A 1 87 ? 17.393 5.534 -3.337 1.00 86.12 87 GLN A CA 1
ATOM 674 C C . GLN A 1 87 ? 15.877 5.365 -3.133 1.00 86.12 87 GLN A C 1
ATOM 676 O O . GLN A 1 87 ? 15.369 5.529 -2.021 1.00 86.12 87 GLN A O 1
ATOM 681 N N . ILE A 1 88 ? 15.128 5.070 -4.199 1.00 88.94 88 ILE A N 1
ATOM 682 C CA . ILE A 1 88 ? 13.690 4.794 -4.108 1.00 88.94 88 ILE A CA 1
ATOM 683 C C . ILE A 1 88 ? 13.451 3.497 -3.334 1.00 88.94 88 ILE A C 1
ATOM 685 O O . ILE A 1 88 ? 12.599 3.496 -2.452 1.00 88.94 88 ILE A O 1
ATOM 689 N N . GLU A 1 89 ? 14.211 2.438 -3.605 1.00 88.81 89 GLU A N 1
ATOM 690 C CA . GLU A 1 89 ? 14.123 1.162 -2.886 1.00 88.81 89 GLU A CA 1
ATOM 691 C C . GLU A 1 89 ? 14.386 1.341 -1.386 1.00 88.81 89 GLU A C 1
ATOM 693 O O . GLU A 1 89 ? 13.591 0.895 -0.559 1.00 88.81 89 GLU A O 1
ATOM 698 N N . GLU A 1 90 ? 15.427 2.089 -1.016 1.00 89.88 90 GLU A N 1
ATOM 699 C CA . GLU A 1 90 ? 15.721 2.396 0.387 1.00 89.88 90 GLU A CA 1
ATOM 700 C C . GLU A 1 90 ? 14.588 3.198 1.050 1.00 89.88 90 GLU A C 1
ATOM 702 O O . GLU A 1 90 ? 14.182 2.928 2.186 1.00 89.88 90 GLU A O 1
ATOM 707 N N . ASN A 1 91 ? 14.032 4.180 0.335 1.00 89.75 91 ASN A N 1
ATOM 708 C CA . ASN A 1 91 ? 12.904 4.962 0.826 1.00 89.75 91 ASN A CA 1
ATOM 709 C C . ASN A 1 91 ? 11.643 4.106 1.004 1.00 89.75 91 ASN A C 1
ATOM 711 O O . ASN A 1 91 ? 10.941 4.282 2.001 1.00 89.75 91 ASN A O 1
ATOM 715 N N . VAL A 1 92 ? 11.366 3.189 0.074 1.00 92.50 92 VAL A N 1
ATOM 716 C CA . VAL A 1 92 ? 10.237 2.253 0.150 1.00 92.50 92 VAL A CA 1
ATOM 717 C C . VAL A 1 92 ? 10.402 1.341 1.358 1.00 92.50 92 VAL A C 1
ATOM 719 O O . VAL A 1 92 ? 9.505 1.308 2.196 1.00 92.50 92 VAL A O 1
ATOM 722 N N . HIS A 1 93 ? 11.568 0.720 1.542 1.00 91.75 93 HIS A N 1
ATOM 723 C CA . HIS A 1 93 ? 11.828 -0.119 2.712 1.00 91.75 93 HIS A CA 1
ATOM 724 C C . HIS A 1 93 ? 11.677 0.636 4.034 1.00 91.75 93 HIS A C 1
ATOM 726 O O . HIS A 1 93 ? 11.108 0.117 4.997 1.00 91.75 93 HIS A O 1
ATOM 732 N N . ARG A 1 94 ? 12.128 1.894 4.098 1.00 93.31 94 ARG A N 1
ATOM 733 C CA . ARG A 1 94 ? 11.939 2.724 5.294 1.00 93.31 94 ARG A CA 1
ATOM 734 C C . ARG A 1 94 ? 10.460 3.010 5.566 1.00 93.31 94 ARG A C 1
ATOM 736 O O . ARG A 1 94 ? 10.040 3.004 6.724 1.00 93.31 94 ARG A O 1
ATOM 743 N N . VAL A 1 95 ? 9.670 3.270 4.525 1.00 93.56 95 VAL A N 1
ATOM 744 C CA . VAL A 1 95 ? 8.219 3.472 4.652 1.00 93.56 95 VAL A CA 1
ATO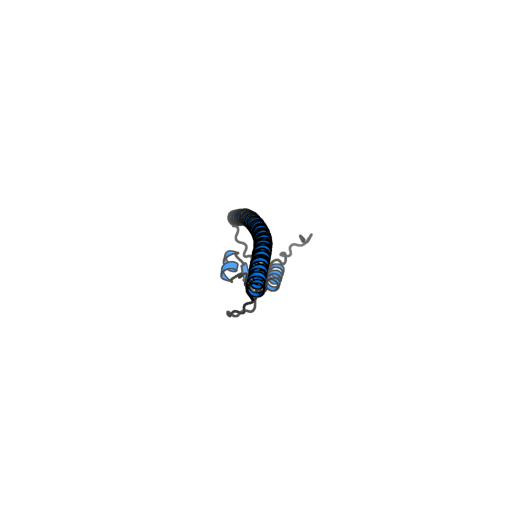M 745 C C . VAL A 1 95 ? 7.530 2.184 5.094 1.00 93.56 95 VAL A C 1
ATOM 747 O O . VAL A 1 95 ? 6.736 2.234 6.028 1.00 93.56 95 VAL A O 1
ATOM 750 N N . GLU A 1 96 ? 7.877 1.037 4.514 1.00 92.00 96 GLU A N 1
ATOM 751 C CA . GLU A 1 96 ? 7.333 -0.269 4.903 1.00 92.00 96 GLU A CA 1
ATOM 752 C C . GLU A 1 96 ? 7.577 -0.562 6.386 1.00 92.00 96 GLU A C 1
ATOM 754 O O . GLU A 1 96 ? 6.645 -0.923 7.104 1.00 92.00 96 GLU A O 1
ATOM 759 N N . GLN A 1 97 ? 8.794 -0.327 6.884 1.00 92.62 97 GLN A N 1
ATOM 760 C CA . GLN A 1 97 ? 9.116 -0.495 8.305 1.00 92.62 97 GLN A CA 1
ATOM 761 C C . GLN A 1 97 ? 8.324 0.457 9.209 1.00 92.62 97 GLN A C 1
ATOM 763 O O . GLN A 1 97 ? 7.918 0.083 10.310 1.00 92.62 97 GLN A O 1
ATOM 768 N N . ASN A 1 98 ? 8.108 1.700 8.771 1.00 92.75 98 ASN A N 1
ATOM 769 C CA . ASN A 1 98 ? 7.286 2.654 9.514 1.00 92.75 98 ASN A CA 1
ATOM 770 C C . ASN A 1 98 ? 5.824 2.205 9.583 1.00 92.75 98 ASN A C 1
ATOM 772 O O . ASN A 1 98 ? 5.223 2.299 10.651 1.00 92.75 98 ASN A O 1
ATOM 776 N N . VAL A 1 99 ? 5.278 1.703 8.472 1.00 94.31 99 VAL A N 1
ATOM 777 C CA . VAL A 1 99 ? 3.910 1.176 8.407 1.00 94.31 99 VAL A CA 1
ATOM 778 C C . VAL A 1 99 ? 3.756 -0.020 9.342 1.00 94.31 99 VAL A C 1
ATOM 780 O O . VAL A 1 99 ? 2.862 0.010 10.178 1.00 94.31 99 VAL A O 1
ATOM 783 N N . HIS A 1 100 ? 4.678 -0.987 9.308 1.00 93.44 100 HIS A N 1
ATOM 784 C CA . HIS A 1 100 ? 4.637 -2.142 10.213 1.00 93.44 100 HIS A CA 1
ATOM 785 C C . HIS A 1 100 ? 4.637 -1.715 11.689 1.00 93.44 100 HIS A C 1
ATOM 787 O O . HIS A 1 100 ? 3.805 -2.166 12.471 1.00 93.44 100 HIS A O 1
ATOM 793 N N . ARG A 1 101 ? 5.507 -0.770 12.075 1.00 94.56 101 ARG A N 1
ATOM 794 C CA . ARG A 1 101 ? 5.509 -0.229 13.447 1.00 94.56 101 ARG A CA 1
ATOM 795 C C . ARG A 1 101 ? 4.199 0.468 13.812 1.00 94.56 101 ARG A C 1
ATOM 797 O O . ARG A 1 101 ? 3.753 0.390 14.954 1.00 94.56 101 ARG A O 1
ATOM 804 N N . MET A 1 102 ? 3.589 1.191 12.873 1.00 93.06 102 MET A N 1
ATOM 805 C CA . MET A 1 102 ? 2.282 1.811 13.102 1.00 93.06 102 MET A CA 1
ATOM 806 C C . MET A 1 102 ? 1.194 0.755 13.301 1.00 93.06 102 MET A C 1
ATOM 808 O O . MET A 1 102 ? 0.387 0.901 14.214 1.00 93.06 102 MET A O 1
ATOM 812 N N . GLU A 1 103 ? 1.188 -0.307 12.499 1.00 93.50 103 GLU A N 1
ATOM 813 C CA . GLU A 1 103 ? 0.243 -1.421 12.625 1.00 93.50 103 GLU A CA 1
ATOM 814 C C . GLU A 1 103 ? 0.362 -2.119 13.986 1.00 93.50 103 GLU A C 1
ATOM 816 O O . GLU A 1 103 ? -0.651 -2.336 14.654 1.00 93.50 103 GLU A O 1
ATOM 821 N N . GLU A 1 104 ? 1.585 -2.385 14.452 1.00 93.69 104 GLU A N 1
ATOM 822 C CA . GLU A 1 104 ? 1.837 -2.931 15.793 1.00 93.69 104 GLU A CA 1
ATOM 823 C C . GLU A 1 104 ? 1.297 -2.005 16.891 1.00 93.69 104 GLU A C 1
ATOM 825 O O . GLU A 1 104 ? 0.556 -2.442 17.775 1.00 93.69 104 GLU A O 1
ATOM 830 N N . ASN A 1 105 ? 1.592 -0.704 16.805 1.00 94.19 105 ASN A N 1
ATOM 831 C CA . ASN A 1 105 ? 1.101 0.282 17.768 1.00 94.19 105 ASN A CA 1
ATOM 832 C C . ASN A 1 105 ? -0.434 0.348 17.800 1.00 94.19 105 ASN A C 1
ATOM 834 O O . ASN A 1 105 ? -1.023 0.427 18.879 1.00 94.19 105 ASN A O 1
ATOM 838 N N . PHE A 1 106 ? -1.095 0.295 16.639 1.00 96.00 106 PHE A N 1
ATOM 839 C CA . PHE A 1 106 ? -2.558 0.276 16.562 1.00 96.00 106 PHE A CA 1
ATOM 840 C C . PHE A 1 106 ? -3.155 -1.016 17.119 1.00 96.00 106 PHE A C 1
ATOM 842 O O . PHE A 1 106 ? -4.184 -0.964 17.798 1.00 96.00 106 PHE A O 1
ATOM 849 N N . SER A 1 107 ? -2.510 -2.159 16.885 1.00 94.38 107 SER A N 1
ATOM 850 C CA . SER A 1 107 ? -2.913 -3.439 17.471 1.00 94.38 107 SER A CA 1
ATOM 851 C C . SER A 1 107 ? -2.858 -3.381 19.000 1.00 94.38 107 SER A C 1
ATOM 853 O O . SER A 1 107 ? -3.849 -3.668 19.676 1.00 94.38 107 SER A O 1
ATOM 855 N N . HIS A 1 108 ? -1.747 -2.892 19.558 1.00 92.81 108 HIS A N 1
ATOM 856 C CA . HIS A 1 108 ? -1.597 -2.712 21.002 1.00 92.81 108 HIS A CA 1
ATOM 857 C C . HIS A 1 108 ? -2.618 -1.737 21.588 1.00 92.81 108 HIS A C 1
ATOM 859 O O . HIS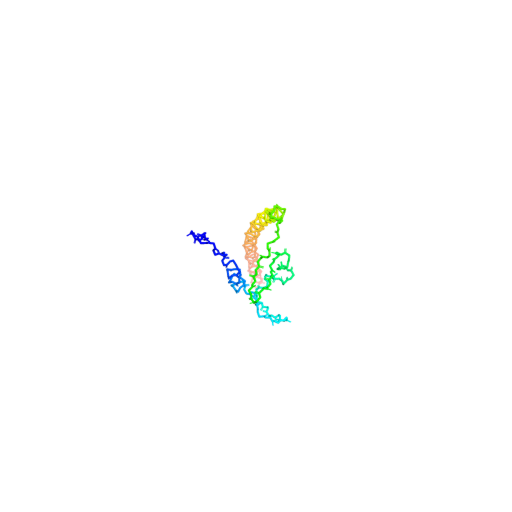 A 1 108 ? -3.227 -2.039 22.615 1.00 92.81 108 HIS A O 1
ATOM 865 N N . LEU A 1 109 ? -2.847 -0.601 20.926 1.00 95.38 109 LEU A N 1
ATOM 866 C CA . LEU A 1 109 ? -3.842 0.375 21.362 1.00 95.38 109 LEU A CA 1
ATOM 867 C C . LEU A 1 109 ? -5.251 -0.224 21.372 1.00 95.38 109 LEU A C 1
ATOM 869 O O . LEU A 1 109 ? -5.994 -0.022 22.327 1.00 95.38 109 LEU A O 1
ATOM 873 N N . THR A 1 110 ? -5.608 -0.989 20.341 1.00 94.94 110 THR A N 1
ATOM 874 C CA . THR A 1 110 ? -6.916 -1.651 20.249 1.00 94.94 110 THR A CA 1
ATOM 875 C C . THR A 1 110 ? -7.115 -2.634 21.402 1.00 94.94 110 THR A C 1
ATOM 877 O O . THR A 1 110 ? -8.170 -2.641 22.035 1.00 94.94 110 THR A O 1
ATOM 880 N N . ILE A 1 111 ? -6.089 -3.429 21.719 1.00 95.25 111 ILE A N 1
ATOM 881 C CA . ILE A 1 111 ? -6.123 -4.368 22.846 1.00 95.25 111 ILE A CA 1
ATOM 882 C C . ILE A 1 111 ? -6.286 -3.621 24.177 1.00 95.25 111 ILE A C 1
ATOM 884 O O . ILE A 1 111 ? -7.142 -3.998 24.979 1.00 95.25 111 ILE A O 1
ATOM 888 N N . ASP A 1 112 ? -5.511 -2.558 24.417 1.00 95.06 112 ASP A N 1
ATOM 889 C CA . ASP A 1 112 ? -5.607 -1.801 25.671 1.00 95.06 112 ASP A CA 1
ATOM 890 C C . ASP A 1 112 ? -6.962 -1.095 25.807 1.00 95.06 112 ASP A C 1
ATOM 892 O O . ASP A 1 112 ? -7.575 -1.135 26.873 1.00 95.06 112 ASP A O 1
ATOM 896 N N . MET A 1 113 ? -7.488 -0.525 24.719 1.00 95.69 113 MET A N 1
ATOM 897 C CA . MET A 1 113 ? -8.822 0.075 24.708 1.00 95.69 113 MET A CA 1
ATOM 898 C C . MET A 1 113 ? -9.914 -0.942 25.038 1.00 95.69 113 MET A C 1
ATOM 900 O O . MET A 1 113 ? -10.768 -0.647 25.873 1.00 95.69 113 MET A O 1
ATOM 904 N N . ASN A 1 114 ? -9.872 -2.131 24.434 1.00 95.31 114 ASN A N 1
ATOM 905 C CA . ASN A 1 114 ? -10.843 -3.188 24.721 1.00 95.31 114 ASN A CA 1
ATOM 906 C C . ASN A 1 114 ? -10.778 -3.615 26.190 1.00 95.31 114 ASN A C 1
ATOM 908 O O . ASN A 1 114 ? -11.805 -3.644 26.862 1.00 95.31 114 ASN A O 1
ATOM 912 N N . ARG A 1 115 ? -9.571 -3.827 26.728 1.00 95.19 115 ARG A N 1
ATOM 913 C CA . ARG A 1 115 ? -9.390 -4.163 28.147 1.00 95.19 115 ARG A CA 1
ATOM 914 C C . ARG A 1 115 ? -9.965 -3.084 29.067 1.00 95.19 115 ARG A C 1
ATOM 916 O O . ARG A 1 115 ? -10.669 -3.396 30.022 1.00 95.19 115 ARG A O 1
ATOM 923 N N . ARG A 1 116 ? -9.689 -1.807 28.784 1.00 95.88 116 ARG A N 1
ATOM 924 C CA . ARG A 1 116 ? -10.226 -0.689 29.578 1.00 95.88 116 ARG A CA 1
ATOM 925 C C . ARG A 1 116 ? -11.744 -0.597 29.480 1.00 95.88 116 ARG A C 1
ATOM 927 O O . ARG A 1 116 ? -12.393 -0.249 30.463 1.00 95.88 116 ARG A O 1
ATOM 934 N N . PHE A 1 117 ? -12.314 -0.903 28.319 1.00 97.31 117 PHE A N 1
ATOM 935 C CA . PHE A 1 117 ? -13.760 -0.948 28.150 1.00 97.31 117 PHE A CA 1
ATOM 936 C C . PHE A 1 117 ? -14.386 -2.072 28.981 1.00 97.31 117 PHE A C 1
ATOM 938 O O . PHE A 1 117 ? -15.376 -1.829 29.669 1.00 97.31 117 PHE A O 1
ATOM 945 N N . ASP A 1 118 ? -13.771 -3.256 29.003 1.00 95.38 118 ASP A N 1
ATOM 946 C CA . ASP A 1 118 ? -14.213 -4.373 29.843 1.00 95.38 118 ASP A CA 1
ATOM 947 C C . ASP A 1 118 ? -14.159 -4.022 31.338 1.00 95.38 118 ASP A C 1
ATOM 949 O O . ASP A 1 118 ? -15.104 -4.306 32.074 1.00 95.38 118 ASP A O 1
ATOM 953 N N . GLU A 1 119 ? -13.103 -3.334 31.790 1.00 95.31 119 GLU A N 1
ATOM 954 C CA . GLU A 1 119 ? -12.981 -2.845 33.173 1.00 95.31 119 GLU A CA 1
ATOM 955 C C . GLU A 1 119 ? -14.080 -1.838 33.533 1.00 95.31 119 GLU A C 1
ATOM 957 O O . GLU A 1 119 ? -14.695 -1.928 34.598 1.00 95.31 119 GLU A O 1
ATOM 962 N N . VAL A 1 120 ? -14.357 -0.878 32.646 1.00 96.75 120 VAL A N 1
ATOM 963 C CA . VAL A 1 120 ? -15.451 0.084 32.843 1.00 96.75 120 VAL A CA 1
ATOM 964 C C . VAL A 1 120 ? -16.791 -0.640 32.896 1.00 96.75 120 VAL A C 1
ATOM 966 O O . VAL A 1 120 ? -17.586 -0.372 33.794 1.00 96.75 120 VAL A O 1
ATOM 969 N N . ASN A 1 121 ? -17.031 -1.576 31.980 1.00 96.25 121 ASN A N 1
ATOM 970 C CA . ASN A 1 121 ? -18.267 -2.343 31.930 1.00 96.25 121 ASN A CA 1
ATOM 971 C C . ASN A 1 121 ? -18.465 -3.169 33.212 1.00 96.25 121 ASN A C 1
ATOM 973 O O . ASN A 1 121 ? -19.547 -3.164 33.798 1.00 96.25 121 ASN A O 1
ATOM 977 N N . PHE A 1 122 ? -17.403 -3.811 33.706 1.00 95.50 122 PHE A N 1
ATOM 978 C CA . PHE A 1 122 ? -17.417 -4.512 34.988 1.00 95.50 122 PHE A CA 1
ATOM 979 C C . PHE A 1 122 ? -17.781 -3.576 36.148 1.00 95.50 122 PHE A C 1
ATOM 981 O O . PHE A 1 122 ? -18.693 -3.875 36.918 1.00 95.50 122 PHE A O 1
ATOM 988 N N . ASN A 1 123 ? -17.127 -2.415 36.238 1.00 96.69 123 ASN A N 1
ATOM 989 C CA . ASN A 1 123 ? -17.386 -1.436 37.294 1.00 96.69 123 ASN A CA 1
ATOM 990 C C . ASN A 1 123 ? -18.822 -0.891 37.248 1.00 96.69 123 ASN A C 1
ATOM 992 O O . ASN A 1 123 ? -19.449 -0.711 38.291 1.00 96.69 123 ASN A O 1
ATOM 996 N N . VAL A 1 124 ? -19.360 -0.643 36.051 1.00 96.75 124 VAL A N 1
ATOM 997 C CA . VAL A 1 124 ? -20.753 -0.212 35.871 1.00 96.75 124 VAL A CA 1
ATOM 998 C C . VAL A 1 124 ? -21.715 -1.290 36.366 1.00 96.75 124 VAL A C 1
ATOM 1000 O O . VAL A 1 124 ? -22.622 -0.978 37.135 1.00 96.75 124 VAL A O 1
ATOM 1003 N N . ASN A 1 125 ? -21.491 -2.553 36.002 1.00 96.25 125 ASN A N 1
ATOM 1004 C CA . ASN A 1 125 ? -22.327 -3.665 36.460 1.00 96.25 125 ASN A CA 1
ATOM 1005 C C . ASN A 1 125 ? -22.268 -3.844 37.986 1.00 96.25 125 ASN A C 1
ATOM 1007 O O . ASN A 1 125 ? -23.300 -4.049 38.623 1.00 96.25 125 ASN A O 1
ATOM 1011 N N . GLU A 1 126 ? -21.089 -3.696 38.595 1.00 96.44 126 GLU A N 1
ATOM 1012 C CA . GLU A 1 126 ? -20.919 -3.678 40.055 1.00 96.44 126 GLU A CA 1
ATOM 1013 C C . GLU A 1 126 ? -21.745 -2.569 40.727 1.00 96.44 126 GLU A C 1
ATOM 1015 O O . GLU A 1 126 ? -22.388 -2.801 41.753 1.00 96.44 126 GLU A O 1
ATOM 1020 N N . ILE A 1 127 ? -21.728 -1.356 40.165 1.00 96.31 127 ILE A N 1
ATOM 1021 C CA . ILE A 1 127 ? -22.498 -0.220 40.687 1.00 96.31 127 ILE A CA 1
ATOM 1022 C C . ILE A 1 127 ? -23.997 -0.499 40.574 1.00 96.31 127 ILE A C 1
ATOM 1024 O O . ILE A 1 127 ? -24.716 -0.296 41.551 1.00 96.31 127 ILE A O 1
ATOM 1028 N N . LEU A 1 128 ? -24.457 -0.988 39.419 1.00 94.75 128 LEU A N 1
ATOM 1029 C CA . LEU A 1 128 ? -25.862 -1.334 39.197 1.00 94.75 128 LEU A CA 1
ATOM 1030 C C . LEU A 1 128 ? -26.340 -2.376 40.212 1.00 94.75 128 LEU A C 1
ATOM 1032 O O . LEU A 1 128 ? -27.330 -2.142 40.899 1.00 94.75 128 LEU A O 1
ATOM 1036 N N . HIS A 1 129 ? -25.577 -3.453 40.416 1.00 93.69 129 HIS A N 1
ATOM 1037 C CA . HIS A 1 129 ? -25.903 -4.461 41.426 1.00 93.69 129 HIS A CA 1
ATOM 1038 C C . HIS A 1 129 ? -25.983 -3.889 42.847 1.00 93.69 129 HIS A C 1
ATOM 1040 O O . HIS A 1 129 ? -26.867 -4.261 43.621 1.00 93.69 129 HIS A O 1
ATOM 1046 N N . LYS A 1 130 ? -25.073 -2.982 43.219 1.00 95.06 130 LYS A N 1
ATOM 1047 C CA . LYS A 1 130 ? -25.108 -2.332 44.540 1.00 95.06 130 LYS A CA 1
ATOM 1048 C C . LYS A 1 130 ? -26.333 -1.429 44.691 1.00 95.06 130 LYS A C 1
ATOM 1050 O O . LYS A 1 130 ? -26.944 -1.439 45.756 1.00 95.06 130 LYS A O 1
ATOM 1055 N N . LEU A 1 131 ? -26.702 -0.683 43.650 1.00 93.88 131 LEU A N 1
ATOM 1056 C CA . LEU A 1 131 ? -27.898 0.163 43.649 1.00 93.88 131 LEU A CA 1
ATOM 1057 C C . LEU A 1 131 ? -29.180 -0.665 43.770 1.00 93.88 131 LEU A C 1
ATOM 1059 O O . LEU A 1 131 ? -30.023 -0.334 44.605 1.00 93.88 131 LEU A O 1
ATOM 1063 N N . ASP A 1 132 ? -29.285 -1.766 43.024 1.00 93.50 132 ASP A N 1
ATOM 1064 C CA . ASP A 1 132 ? -30.411 -2.696 43.127 1.00 93.50 132 ASP A CA 1
ATOM 1065 C C . ASP A 1 132 ? -30.532 -3.231 44.558 1.00 93.50 132 ASP A C 1
ATOM 1067 O O . ASP A 1 132 ? -31.601 -3.154 45.163 1.00 93.50 132 ASP A O 1
ATOM 1071 N N . ASN A 1 133 ? -29.433 -3.701 45.156 1.00 90.88 133 ASN A N 1
ATOM 1072 C CA . ASN A 1 133 ? -29.437 -4.199 46.535 1.00 90.88 133 ASN A CA 1
ATOM 1073 C C . ASN A 1 133 ? -29.907 -3.138 47.544 1.00 90.88 133 ASN A C 1
ATOM 1075 O O . ASN A 1 133 ? -30.668 -3.452 48.460 1.00 90.88 133 ASN A O 1
ATOM 1079 N N . ILE A 1 134 ? -29.492 -1.878 47.373 1.00 92.56 134 ILE A N 1
ATOM 1080 C CA . ILE A 1 134 ? -29.933 -0.772 48.233 1.00 92.56 134 ILE A CA 1
ATOM 1081 C C . ILE A 1 134 ? -31.443 -0.553 48.095 1.00 92.56 134 ILE A C 1
ATOM 1083 O O . ILE A 1 134 ? -32.128 -0.474 49.118 1.00 92.56 134 ILE A O 1
ATOM 1087 N N . GLN A 1 135 ? -31.972 -0.509 46.866 1.00 83.62 135 GLN A N 1
ATOM 1088 C CA . GLN A 1 135 ? -33.409 -0.338 46.622 1.00 83.62 135 GLN A CA 1
ATOM 1089 C C . GLN A 1 135 ? -34.240 -1.465 47.245 1.00 83.62 135 GLN A C 1
ATOM 1091 O O . GLN A 1 135 ? -35.259 -1.188 47.872 1.00 83.62 135 GLN A O 1
ATOM 1096 N N . HIS A 1 136 ? -33.786 -2.715 47.137 1.00 79.06 136 HIS A N 1
ATOM 1097 C CA . HIS A 1 136 ? -34.491 -3.864 47.709 1.00 79.06 136 HIS A CA 1
ATOM 1098 C C . HIS A 1 136 ? -34.383 -3.935 49.241 1.00 79.06 136 HIS A C 1
ATOM 1100 O O . HIS A 1 136 ? -35.266 -4.494 49.878 1.00 79.06 136 HIS A O 1
ATOM 1106 N N . SER A 1 137 ? -33.336 -3.363 49.847 1.00 78.81 137 SER A N 1
ATOM 1107 C CA . SER A 1 137 ? -33.156 -3.332 51.311 1.00 78.81 137 SER A CA 1
ATOM 1108 C C . SER A 1 137 ? -33.945 -2.229 52.035 1.00 78.81 137 SER A C 1
ATOM 1110 O O . SER A 1 137 ? -34.004 -2.229 53.262 1.00 78.81 137 SER A O 1
ATOM 1112 N N . SER A 1 138 ? -34.505 -1.267 51.293 1.00 69.19 138 SER A N 1
ATOM 1113 C CA . SER A 1 138 ? -35.263 -0.123 51.829 1.00 69.19 138 SER A CA 1
ATOM 1114 C C . SER A 1 138 ? -36.790 -0.325 51.801 1.00 69.19 138 SER A C 1
ATOM 1116 O O . SER A 1 138 ? -37.530 0.615 52.098 1.00 69.19 138 SER A O 1
ATOM 1118 N N . HIS A 1 139 ? -37.256 -1.532 51.460 1.00 53.28 139 HIS A N 1
ATOM 1119 C CA . HIS A 1 139 ? -38.643 -1.997 51.573 1.00 53.28 139 HIS A CA 1
ATOM 1120 C C . HIS A 1 139 ? -38.765 -3.074 52.651 1.00 53.28 139 HIS A C 1
ATOM 1122 O O . HIS A 1 139 ? -39.821 -3.082 53.323 1.00 53.28 139 HIS A O 1
#

pLDDT: mean 70.03, std 19.83, range [32.56, 97.31]

Foldseek 3Di:
DDDDDDDPDPDPVQVVVVVVCVVQVNDLPPDDDDDDDRPPDPDVVVCVVQCWDQDPSTTDRPDDPPPPPVVVVVVVVVVVVVVVVVVVVVVVVVVVVVVVVVVVVVVVVVVVVVVVVVVVVVVVVVVVVVVVVVVVVVD

Radius of gyration: 35.2 Å; chains: 1; bounding box: 70×28×100 Å